Protein AF-A0A5S3YZ68-F1 (afdb_monomer_lite)

Structure (mmCIF, N/CA/C/O backbone):
data_AF-A0A5S3YZ68-F1
#
_entry.id   AF-A0A5S3YZ68-F1
#
loop_
_atom_site.group_PDB
_atom_site.id
_atom_site.type_symbol
_atom_site.label_atom_id
_atom_site.label_alt_id
_atom_site.label_comp_id
_atom_site.label_asym_id
_atom_site.label_entity_id
_atom_site.label_seq_id
_atom_site.pdbx_PDB_ins_code
_atom_site.Cartn_x
_atom_site.Cartn_y
_atom_site.Cartn_z
_atom_site.occupancy
_atom_site.B_iso_or_equiv
_atom_site.auth_seq_id
_atom_site.auth_comp_id
_atom_site.auth_asym_id
_atom_site.auth_atom_id
_atom_site.pdbx_PDB_model_num
ATOM 1 N N . THR A 1 1 ? 1.040 9.007 1.125 1.00 86.06 1 THR A N 1
ATOM 2 C CA . THR A 1 1 ? 0.098 8.865 2.263 1.00 86.06 1 THR A CA 1
ATOM 3 C C . THR A 1 1 ? -1.119 8.074 1.803 1.00 86.06 1 THR A C 1
ATOM 5 O O . THR A 1 1 ? -1.304 7.956 0.598 1.00 86.06 1 THR A O 1
ATOM 8 N N . ILE A 1 2 ? -1.919 7.509 2.720 1.00 93.12 2 ILE A N 1
ATOM 9 C CA . ILE A 1 2 ? -3.111 6.704 2.366 1.00 93.12 2 ILE A CA 1
ATOM 10 C C . ILE A 1 2 ? -4.143 7.543 1.614 1.00 93.12 2 ILE A C 1
ATOM 12 O O . ILE A 1 2 ? -4.551 7.148 0.534 1.00 93.12 2 ILE A O 1
ATOM 16 N N . GLU A 1 3 ? -4.483 8.725 2.130 1.00 95.38 3 GLU A N 1
ATOM 17 C CA . GLU A 1 3 ? -5.418 9.667 1.496 1.00 95.38 3 GLU A CA 1
ATOM 18 C C . GLU A 1 3 ? -5.086 9.908 0.016 1.00 95.38 3 GLU A C 1
ATOM 20 O O . GLU A 1 3 ? -5.903 9.632 -0.855 1.00 95.38 3 GLU A O 1
ATOM 25 N N . LYS A 1 4 ? -3.842 10.303 -0.288 1.00 95.00 4 LYS A N 1
ATOM 26 C CA . LYS A 1 4 ? -3.411 10.567 -1.670 1.00 95.00 4 LYS A CA 1
ATOM 27 C C . LYS A 1 4 ? -3.405 9.324 -2.550 1.00 95.00 4 LYS A C 1
ATOM 29 O O . LYS A 1 4 ? -3.708 9.420 -3.731 1.00 95.00 4 LYS A O 1
ATOM 34 N N . ALA A 1 5 ? -3.096 8.155 -1.993 1.00 95.00 5 ALA A N 1
ATOM 35 C CA . ALA A 1 5 ? -3.202 6.911 -2.748 1.00 95.00 5 ALA A CA 1
ATOM 36 C C . ALA A 1 5 ? -4.667 6.616 -3.124 1.00 95.00 5 ALA A C 1
ATOM 38 O O . ALA A 1 5 ? -4.937 6.212 -4.254 1.00 95.00 5 ALA A O 1
ATOM 39 N N . VAL A 1 6 ? -5.610 6.873 -2.210 1.00 96.12 6 VAL A N 1
ATOM 40 C CA . VAL A 1 6 ? -7.050 6.728 -2.471 1.00 96.12 6 VAL A CA 1
ATOM 41 C C . VAL A 1 6 ? -7.537 7.729 -3.516 1.00 96.12 6 VAL A C 1
ATOM 43 O O . VAL A 1 6 ? -8.221 7.311 -4.450 1.00 96.12 6 VAL A O 1
ATOM 46 N N . GLU A 1 7 ? -7.148 9.002 -3.420 1.00 95.38 7 GLU A N 1
ATOM 47 C CA . GLU A 1 7 ? -7.475 10.030 -4.425 1.00 95.38 7 GLU A CA 1
ATOM 48 C C . GLU A 1 7 ? -6.963 9.656 -5.829 1.00 95.38 7 GLU A C 1
ATOM 50 O O . GLU A 1 7 ? -7.633 9.916 -6.823 1.00 95.38 7 GLU A O 1
ATOM 55 N N . LEU A 1 8 ? -5.804 8.994 -5.913 1.00 94.81 8 LEU A N 1
ATOM 56 C CA . LEU A 1 8 ? -5.199 8.528 -7.168 1.00 94.81 8 LEU A CA 1
ATOM 57 C C . LEU A 1 8 ? -5.764 7.195 -7.685 1.00 94.81 8 LEU A C 1
ATOM 59 O O . LEU A 1 8 ? -5.271 6.664 -8.679 1.00 94.81 8 LEU A O 1
ATOM 63 N N . GLY A 1 9 ? -6.788 6.640 -7.035 1.00 94.38 9 GLY A N 1
ATOM 64 C CA . GLY A 1 9 ? -7.488 5.459 -7.537 1.00 94.38 9 GLY A CA 1
ATOM 65 C C . GLY A 1 9 ? -6.887 4.112 -7.129 1.00 94.38 9 GLY A C 1
ATOM 66 O O . GLY A 1 9 ? -7.237 3.105 -7.741 1.00 94.38 9 GLY A O 1
ATOM 67 N N . ILE A 1 10 ? -6.033 4.046 -6.096 1.00 95.75 10 ILE A N 1
ATOM 68 C CA . ILE A 1 10 ? -5.547 2.755 -5.575 1.00 95.75 10 ILE A CA 1
ATOM 69 C C . ILE A 1 10 ? -6.733 1.855 -5.181 1.00 95.75 10 ILE A C 1
ATOM 71 O O . ILE A 1 10 ? -7.764 2.337 -4.698 1.00 95.75 10 ILE A O 1
ATOM 75 N N . THR A 1 11 ? -6.613 0.552 -5.413 1.00 95.38 11 THR A N 1
ATOM 76 C CA . THR A 1 11 ? -7.662 -0.433 -5.104 1.00 95.38 11 THR A CA 1
ATOM 77 C C . THR A 1 11 ? -7.495 -1.010 -3.704 1.00 95.38 11 THR A C 1
ATOM 79 O O . THR A 1 11 ? -8.462 -1.121 -2.950 1.00 95.38 11 THR A O 1
ATOM 82 N N . GLU A 1 12 ? -6.255 -1.324 -3.336 1.00 95.94 12 GLU A N 1
ATOM 83 C CA . GLU A 1 12 ? -5.912 -2.019 -2.100 1.00 95.94 12 GLU A CA 1
ATOM 84 C C . GLU A 1 12 ? -4.588 -1.491 -1.539 1.00 95.94 12 GLU A C 1
ATOM 86 O O . GLU A 1 12 ? -3.664 -1.153 -2.281 1.00 95.94 12 GLU A O 1
ATOM 91 N N . ILE A 1 13 ? -4.478 -1.426 -0.212 1.00 96.94 13 IL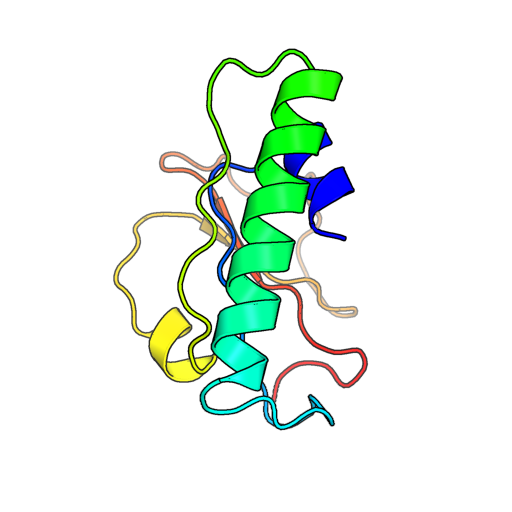E A N 1
ATOM 92 C CA . ILE A 1 13 ? -3.256 -1.037 0.495 1.00 96.94 13 ILE A CA 1
ATOM 93 C C . ILE A 1 13 ? -2.970 -2.081 1.569 1.00 96.94 13 ILE A C 1
ATOM 95 O O . ILE A 1 13 ? -3.804 -2.341 2.433 1.00 96.94 13 ILE A O 1
ATOM 99 N N . THR A 1 14 ? -1.758 -2.633 1.552 1.00 95.62 14 THR A N 1
ATOM 100 C CA . THR A 1 14 ? -1.241 -3.470 2.641 1.00 95.62 14 THR A CA 1
ATOM 101 C C . THR A 1 14 ? -0.117 -2.721 3.349 1.00 95.62 14 THR A C 1
ATOM 103 O O . THR A 1 14 ? 0.923 -2.480 2.735 1.00 95.62 14 THR A O 1
ATOM 106 N N . PRO A 1 15 ? -0.292 -2.307 4.614 1.00 93.31 15 PRO A N 1
ATOM 107 C CA . PRO A 1 15 ? 0.810 -1.788 5.413 1.00 93.31 15 PRO A CA 1
ATOM 108 C C . PRO A 1 15 ? 1.846 -2.893 5.649 1.00 93.31 15 PRO A C 1
ATOM 110 O O . PRO A 1 15 ? 1.483 -4.003 6.027 1.00 93.31 15 PRO A O 1
ATOM 113 N N . LEU A 1 16 ? 3.127 -2.593 5.439 1.00 91.31 16 LEU A N 1
ATOM 114 C CA . LEU A 1 16 ? 4.199 -3.580 5.566 1.00 91.31 16 LEU A CA 1
ATOM 115 C C . LEU A 1 16 ? 5.125 -3.251 6.729 1.00 91.31 16 LEU A C 1
ATOM 117 O O . LEU A 1 16 ? 5.612 -2.122 6.850 1.00 91.31 16 LEU A O 1
ATOM 121 N N . PHE A 1 17 ? 5.422 -4.262 7.538 1.00 88.00 17 PHE A N 1
ATOM 122 C CA . PHE A 1 17 ? 6.569 -4.231 8.430 1.00 88.00 17 PHE A CA 1
ATOM 123 C C . PHE A 1 17 ? 7.836 -4.571 7.640 1.00 88.00 17 PHE A C 1
ATOM 125 O O . PHE A 1 17 ? 7.865 -5.472 6.799 1.00 88.00 17 PHE A O 1
ATOM 132 N N . THR A 1 18 ? 8.882 -3.779 7.867 1.00 82.12 18 THR A N 1
ATOM 133 C CA . THR A 1 18 ? 10.191 -3.951 7.231 1.00 82.12 18 THR A CA 1
ATOM 134 C C . THR A 1 18 ? 11.279 -3.776 8.279 1.00 82.12 18 THR A C 1
ATOM 136 O O . THR A 1 18 ? 11.101 -3.053 9.261 1.00 82.12 18 THR A O 1
ATOM 139 N N . THR A 1 19 ? 12.438 -4.394 8.060 1.00 73.12 19 THR A N 1
ATOM 140 C CA . THR A 1 19 ? 13.588 -4.355 8.983 1.00 73.12 19 THR A CA 1
ATOM 141 C C . THR A 1 19 ? 14.081 -2.943 9.294 1.00 73.12 19 THR A C 1
ATOM 143 O O . THR A 1 19 ? 14.622 -2.711 10.372 1.00 73.12 19 THR A O 1
ATOM 146 N N . ARG A 1 20 ? 13.871 -1.985 8.381 1.00 66.00 20 ARG A N 1
ATOM 147 C CA . ARG A 1 20 ? 14.258 -0.573 8.550 1.00 66.00 20 ARG A CA 1
ATOM 148 C C . ARG A 1 20 ? 13.097 0.329 8.991 1.00 66.00 20 ARG A C 1
ATOM 150 O O . ARG A 1 20 ? 13.219 1.550 8.940 1.00 66.00 20 ARG A O 1
ATOM 157 N N . CYS A 1 21 ? 11.973 -0.240 9.432 1.00 68.44 21 CYS A N 1
ATOM 158 C CA . CYS A 1 21 ? 10.876 0.516 10.026 1.00 68.44 21 CYS A CA 1
ATOM 159 C C . CYS A 1 21 ? 11.072 0.613 11.548 1.00 68.44 21 CYS A C 1
ATOM 161 O O . CYS A 1 21 ? 10.955 -0.376 12.268 1.00 68.44 21 CYS A O 1
ATOM 163 N N . GLY A 1 22 ? 11.370 1.812 12.058 1.00 59.84 22 GLY A N 1
ATOM 164 C CA . GLY A 1 22 ? 11.665 2.034 13.483 1.00 59.84 22 GLY A CA 1
ATOM 165 C C . GLY A 1 22 ? 10.465 1.910 14.433 1.00 59.84 22 GLY A C 1
ATOM 166 O O . GLY A 1 22 ? 10.627 2.050 15.644 1.00 59.84 22 GLY A O 1
ATOM 167 N N . VAL A 1 23 ? 9.257 1.665 13.916 1.00 67.94 23 VAL A N 1
ATOM 168 C CA . VAL A 1 23 ? 8.026 1.655 14.713 1.00 67.94 23 VAL A CA 1
ATOM 169 C C . VAL A 1 23 ? 7.522 0.226 14.901 1.00 67.94 23 VAL A C 1
ATOM 171 O O . VAL A 1 23 ? 6.927 -0.363 14.003 1.00 67.94 23 VAL A O 1
ATOM 174 N N . LYS A 1 24 ? 7.684 -0.313 16.112 1.00 66.12 24 LYS A N 1
ATOM 175 C CA . LYS A 1 24 ? 7.035 -1.564 16.531 1.00 66.12 24 LYS A CA 1
ATOM 176 C C . LYS A 1 24 ? 5.622 -1.267 17.040 1.00 66.12 24 LYS A C 1
ATOM 178 O O . LYS A 1 24 ? 5.421 -1.002 18.224 1.00 66.12 24 LYS A O 1
ATOM 183 N N . LEU A 1 25 ? 4.640 -1.260 16.140 1.00 73.94 25 LEU A N 1
ATOM 184 C CA . LEU A 1 25 ? 3.220 -1.250 16.510 1.00 73.94 25 LEU A CA 1
ATOM 185 C C . LEU A 1 25 ? 2.748 -2.693 16.699 1.00 73.94 25 LEU A C 1
ATOM 187 O O . LEU A 1 25 ? 2.823 -3.485 15.769 1.00 73.94 25 LEU A O 1
ATOM 191 N N . SER A 1 26 ? 2.230 -3.030 17.879 1.00 79.06 26 SER A N 1
ATOM 192 C CA . SER A 1 26 ? 1.674 -4.357 18.162 1.00 79.06 26 SER A CA 1
ATOM 193 C C . SER A 1 26 ? 0.364 -4.270 18.949 1.00 79.06 26 SER A C 1
ATOM 195 O O . SER A 1 26 ? 0.031 -3.229 19.531 1.00 79.06 26 SER A O 1
ATOM 197 N N . GLY A 1 27 ? -0.402 -5.365 18.922 1.00 87.25 27 GLY A N 1
ATOM 198 C CA . GLY A 1 27 ? -1.640 -5.529 19.686 1.00 87.25 27 GLY A CA 1
ATOM 199 C C . GLY A 1 27 ? -2.662 -4.415 19.441 1.00 87.25 27 GLY A C 1
ATOM 200 O O . GLY A 1 27 ? -2.936 -4.024 18.306 1.00 87.25 27 GLY A O 1
ATOM 201 N N . GLU A 1 28 ? -3.213 -3.870 20.525 1.00 90.19 28 GLU A N 1
ATOM 202 C CA . GLU A 1 28 ? -4.279 -2.861 20.485 1.00 90.19 28 GLU A CA 1
ATOM 203 C C . GLU A 1 28 ? -3.873 -1.576 19.740 1.00 90.19 28 GLU A C 1
ATOM 205 O O . GLU A 1 28 ? -4.688 -0.969 19.042 1.00 90.19 28 GLU A O 1
ATOM 210 N N . ARG A 1 29 ? -2.599 -1.166 19.834 1.00 88.50 29 ARG A N 1
ATOM 211 C CA . ARG A 1 29 ? -2.100 0.028 19.130 1.00 88.50 29 ARG A CA 1
ATOM 212 C C . ARG A 1 29 ? -2.126 -0.163 17.619 1.00 88.50 29 ARG A C 1
ATOM 214 O O . ARG A 1 29 ? -2.514 0.758 16.902 1.00 88.50 29 ARG A O 1
ATOM 221 N N . LEU A 1 30 ? -1.746 -1.351 17.147 1.00 89.94 30 LEU A N 1
ATOM 222 C CA . LEU A 1 30 ? -1.807 -1.695 15.729 1.00 89.94 30 LEU A CA 1
ATOM 223 C C . LEU A 1 30 ? -3.256 -1.722 15.240 1.00 89.94 30 LEU A C 1
ATOM 225 O O . LEU A 1 30 ? -3.559 -1.137 14.205 1.00 89.94 30 LEU A O 1
ATOM 229 N N . HIS A 1 31 ? -4.157 -2.317 16.025 1.00 90.69 31 HIS A N 1
ATOM 230 C CA . HIS A 1 31 ? -5.578 -2.372 15.693 1.00 90.69 31 HIS A CA 1
ATOM 231 C C . HIS A 1 31 ? -6.206 -0.973 15.587 1.00 90.69 31 HIS A C 1
ATOM 233 O O . HIS A 1 31 ? -6.840 -0.653 14.583 1.00 90.69 31 HIS A O 1
ATOM 239 N N . LYS A 1 32 ? -5.957 -0.088 16.564 1.00 93.50 32 LYS A N 1
ATOM 240 C CA . LYS A 1 32 ? -6.413 1.315 16.510 1.00 93.50 32 LYS A CA 1
ATOM 241 C C . LYS A 1 32 ? -5.856 2.053 15.294 1.00 93.50 32 LYS A C 1
ATOM 243 O O . LYS A 1 32 ? -6.568 2.842 14.674 1.00 93.50 32 LYS A O 1
ATOM 248 N N . LYS A 1 33 ? -4.594 1.797 14.935 1.00 93.06 33 LYS A N 1
ATOM 249 C CA . LYS A 1 33 ? -3.968 2.419 13.766 1.00 93.06 33 LYS A CA 1
ATOM 250 C C . LYS A 1 33 ? -4.579 1.923 12.457 1.00 93.06 33 LYS A C 1
ATOM 252 O O . LYS A 1 33 ? -4.875 2.740 11.590 1.00 93.06 33 LYS A O 1
ATOM 257 N N . HIS A 1 34 ? -4.832 0.621 12.350 1.00 93.62 34 HIS A N 1
ATOM 258 C CA . HIS A 1 34 ? -5.521 0.016 11.211 1.00 93.62 34 HIS A CA 1
ATOM 259 C C . HIS A 1 34 ? -6.929 0.597 11.026 1.00 93.62 34 HIS A C 1
ATOM 261 O O . HIS A 1 34 ? -7.253 1.076 9.941 1.00 93.62 34 HIS A O 1
ATOM 267 N N . GLN A 1 35 ? -7.712 0.711 12.102 1.00 94.94 35 GLN A N 1
ATOM 268 C CA . GLN A 1 35 ? -9.018 1.379 12.058 1.00 94.94 35 GLN A CA 1
ATOM 269 C C . GLN A 1 35 ? -8.914 2.850 11.625 1.00 94.94 35 GLN A C 1
ATOM 271 O O . GLN A 1 35 ? -9.741 3.331 10.851 1.00 94.94 35 GLN A O 1
ATOM 276 N N . GLN A 1 36 ? -7.902 3.581 12.107 1.00 95.81 36 GLN A N 1
ATOM 277 C CA . GLN A 1 36 ? -7.663 4.965 11.693 1.00 95.81 36 GLN A CA 1
ATOM 278 C C . GLN A 1 36 ? -7.379 5.055 10.186 1.00 95.81 36 GLN A C 1
ATOM 280 O O . GLN A 1 36 ? -7.912 5.936 9.516 1.00 95.81 36 GLN A O 1
ATOM 285 N N . TRP A 1 37 ? -6.570 4.146 9.643 1.00 96.25 37 TRP A N 1
ATOM 286 C CA . TRP A 1 37 ? -6.283 4.080 8.211 1.00 96.25 37 TRP A CA 1
ATOM 287 C C . TRP A 1 37 ? -7.521 3.774 7.375 1.00 96.25 37 TRP A C 1
ATOM 289 O O . TRP A 1 37 ? -7.734 4.437 6.363 1.00 96.25 37 TRP A O 1
ATOM 299 N N . GLN A 1 38 ? 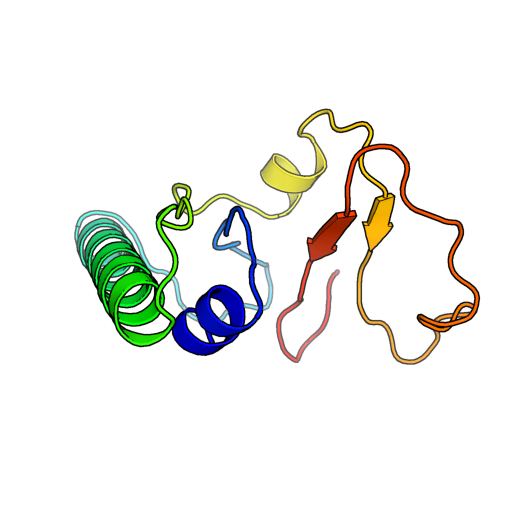-8.370 2.852 7.831 1.00 95.56 38 GLN A N 1
ATOM 300 C CA . GLN A 1 38 ? -9.639 2.569 7.163 1.00 95.56 38 GLN A CA 1
ATOM 301 C C . GLN A 1 38 ? -10.548 3.807 7.138 1.00 95.56 38 GLN A C 1
ATOM 303 O O . GLN A 1 38 ? -11.128 4.118 6.102 1.00 95.56 38 GLN A O 1
ATOM 308 N N . LYS A 1 39 ? -10.628 4.565 8.242 1.00 96.56 39 LYS A N 1
ATOM 309 C CA . LYS A 1 39 ? -11.392 5.826 8.288 1.00 96.56 39 LYS A CA 1
ATOM 310 C C . LYS A 1 39 ? -10.860 6.865 7.301 1.00 96.56 39 LYS A C 1
ATOM 312 O O . LYS A 1 39 ? -11.653 7.509 6.625 1.00 96.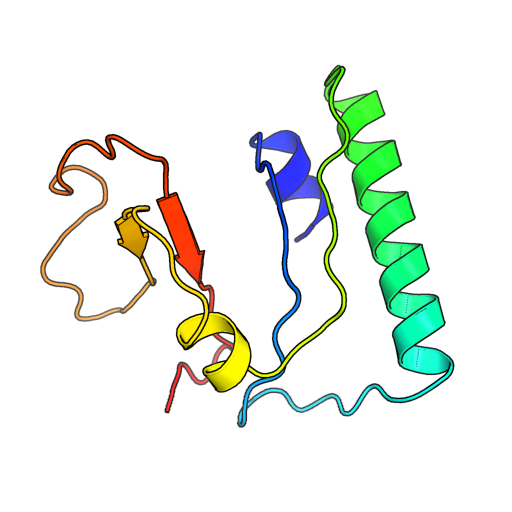56 39 LYS A O 1
ATOM 317 N N . ILE A 1 40 ? -9.536 7.001 7.190 1.00 96.81 40 ILE A N 1
ATOM 318 C CA . ILE A 1 40 ? -8.904 7.894 6.205 1.00 96.81 40 ILE A CA 1
ATOM 319 C C . ILE A 1 40 ? -9.264 7.456 4.780 1.00 96.81 40 ILE A C 1
ATOM 321 O O . ILE A 1 40 ? -9.589 8.300 3.954 1.00 96.81 40 ILE A O 1
ATOM 325 N N . ALA A 1 41 ? -9.237 6.151 4.494 1.00 96.62 41 ALA A N 1
ATOM 326 C CA . ALA A 1 41 ? -9.575 5.632 3.173 1.00 96.62 41 ALA A CA 1
ATOM 327 C C . ALA A 1 41 ? -11.042 5.882 2.790 1.00 96.62 41 ALA A C 1
ATOM 329 O O . ALA A 1 41 ? -11.313 6.231 1.645 1.00 96.62 41 ALA A O 1
ATOM 330 N N . ILE A 1 42 ? -11.971 5.749 3.742 1.00 95.81 42 ILE A N 1
ATOM 331 C CA . ILE A 1 42 ? -13.395 6.056 3.537 1.00 95.81 42 ILE A CA 1
ATOM 332 C C . ILE A 1 42 ? -13.578 7.547 3.236 1.00 95.81 42 ILE A C 1
ATOM 334 O O . ILE A 1 42 ? -14.118 7.888 2.189 1.00 95.81 42 ILE A O 1
ATOM 338 N N . ALA A 1 43 ? -13.055 8.425 4.096 1.00 96.56 43 ALA A N 1
ATOM 339 C CA . ALA A 1 43 ? -13.191 9.871 3.923 1.00 96.56 43 ALA A CA 1
ATOM 340 C C . ALA A 1 43 ? -12.571 10.361 2.602 1.00 96.56 43 ALA A C 1
ATOM 342 O O . ALA A 1 43 ? -13.153 11.186 1.901 1.00 96.56 43 ALA A O 1
ATOM 343 N N . ALA A 1 44 ? -11.407 9.819 2.228 1.00 96.62 44 ALA A N 1
ATOM 344 C CA . ALA A 1 44 ? -10.764 10.148 0.962 1.00 96.62 44 ALA A CA 1
ATOM 345 C C . ALA A 1 44 ? -11.584 9.656 -0.240 1.00 96.62 44 ALA A C 1
ATOM 347 O O . ALA A 1 44 ? -11.698 10.382 -1.224 1.00 96.62 44 ALA A O 1
ATOM 348 N N . ALA A 1 45 ? -12.180 8.459 -0.173 1.00 95.50 45 ALA A N 1
ATOM 349 C CA . ALA A 1 45 ? -13.049 7.944 -1.232 1.00 95.50 45 ALA A CA 1
ATOM 350 C C . ALA A 1 45 ? -14.301 8.821 -1.414 1.00 95.50 45 ALA A C 1
ATOM 352 O O . ALA A 1 45 ? -14.625 9.179 -2.544 1.00 95.50 45 ALA A O 1
ATOM 353 N N . GLU A 1 46 ? -14.942 9.235 -0.316 1.00 94.56 46 GLU A N 1
ATOM 354 C CA . GLU A 1 46 ? -16.085 10.161 -0.332 1.00 94.56 46 GLU A CA 1
ATOM 355 C C . GLU A 1 46 ? -15.713 11.506 -0.970 1.00 94.56 46 GLU A C 1
ATOM 357 O O . GLU A 1 46 ? -16.384 11.971 -1.890 1.00 94.56 46 GLU A O 1
ATOM 362 N N . GLN A 1 47 ? -14.602 12.108 -0.537 1.00 95.19 47 GLN A N 1
ATOM 363 C CA . GLN A 1 47 ? -14.153 13.412 -1.028 1.00 95.19 47 GLN A CA 1
ATOM 364 C C . GLN A 1 47 ? -13.708 13.381 -2.500 1.00 95.19 47 GLN A C 1
ATOM 366 O O . GLN A 1 47 ? -13.844 14.379 -3.206 1.00 95.19 47 GLN A O 1
ATOM 371 N N . SER A 1 48 ? -13.201 12.241 -2.976 1.00 94.62 48 SER A N 1
ATOM 372 C CA . SER A 1 48 ? -12.816 12.042 -4.380 1.00 94.62 48 SER A CA 1
ATOM 373 C C . SER A 1 48 ? -13.957 11.525 -5.268 1.00 94.62 48 SER A C 1
ATOM 375 O O . SER A 1 48 ? -13.744 11.292 -6.456 1.00 94.62 48 SER A O 1
ATOM 377 N N . GLY A 1 49 ? -15.172 11.363 -4.726 1.00 93.31 49 GLY A N 1
ATOM 378 C CA . GLY A 1 49 ? -16.341 10.891 -5.476 1.00 93.31 49 GLY A CA 1
ATOM 379 C C . GLY A 1 49 ? -16.245 9.428 -5.922 1.00 93.31 49 GLY A C 1
ATOM 380 O O . GLY A 1 49 ? -16.883 9.030 -6.897 1.00 93.31 49 GLY A O 1
ATOM 381 N N . ARG A 1 50 ? -15.425 8.614 -5.248 1.00 93.31 50 ARG A N 1
ATOM 382 C CA . ARG A 1 50 ? -15.267 7.189 -5.553 1.00 93.31 50 ARG A CA 1
ATOM 383 C C . ARG A 1 50 ? -16.405 6.385 -4.927 1.00 93.31 50 ARG A C 1
ATOM 385 O O . ARG A 1 50 ? -16.599 6.403 -3.719 1.00 93.31 50 ARG A O 1
ATOM 392 N N . ASN A 1 51 ? -17.061 5.560 -5.740 1.00 91.75 51 ASN A N 1
ATOM 393 C CA . ASN A 1 51 ? -18.107 4.632 -5.280 1.00 91.75 51 ASN A CA 1
ATOM 394 C C . ASN A 1 51 ? -17.558 3.303 -4.726 1.00 91.75 51 ASN A C 1
ATOM 396 O O . ASN A 1 51 ? -18.325 2.408 -4.381 1.00 91.75 51 ASN A O 1
ATOM 400 N N . ILE A 1 52 ? -16.233 3.144 -4.684 1.00 91.25 52 ILE A N 1
ATOM 401 C CA . ILE A 1 52 ? -15.556 1.939 -4.199 1.00 91.25 52 ILE A CA 1
ATOM 402 C C . ILE A 1 52 ? -14.544 2.370 -3.143 1.00 91.25 52 ILE A C 1
ATOM 404 O O . ILE A 1 52 ? -13.631 3.150 -3.428 1.00 91.25 52 ILE A O 1
ATOM 408 N N . ILE A 1 53 ? -14.703 1.840 -1.932 1.00 92.06 53 ILE A N 1
ATOM 409 C CA . ILE A 1 53 ? -13.787 2.086 -0.819 1.00 92.06 53 ILE A CA 1
ATOM 410 C C . ILE A 1 53 ? -12.533 1.232 -1.022 1.00 92.06 53 ILE A C 1
ATOM 412 O O . ILE A 1 53 ? -12.618 0.035 -1.285 1.00 92.06 53 ILE A O 1
ATOM 416 N N . THR A 1 54 ? -11.362 1.854 -0.877 1.00 94.69 54 THR A N 1
ATOM 417 C CA . THR A 1 54 ? -10.072 1.150 -0.917 1.00 94.69 54 THR A CA 1
ATOM 418 C C . THR A 1 54 ? -9.962 0.181 0.260 1.00 94.69 54 THR A C 1
ATOM 420 O O . THR A 1 54 ? -10.224 0.559 1.405 1.00 94.69 54 THR A O 1
ATOM 423 N N . ILE A 1 55 ? -9.535 -1.053 -0.003 1.00 95.88 55 ILE A N 1
ATOM 424 C CA . ILE A 1 55 ? -9.347 -2.067 1.041 1.00 95.88 55 ILE A CA 1
ATOM 425 C C . ILE A 1 55 ? -8.021 -1.805 1.761 1.00 95.88 55 ILE A C 1
ATOM 427 O O . ILE A 1 55 ? -6.967 -1.773 1.124 1.00 95.88 55 ILE A O 1
ATOM 431 N N . ILE A 1 56 ? -8.057 -1.635 3.087 1.00 96.94 56 ILE A N 1
ATOM 432 C CA . ILE A 1 56 ? -6.850 -1.592 3.922 1.00 96.94 56 ILE A CA 1
ATOM 433 C C . ILE A 1 56 ? -6.665 -2.954 4.593 1.00 96.94 56 ILE A C 1
ATOM 435 O O . ILE A 1 56 ? -7.372 -3.299 5.543 1.00 96.94 56 ILE A O 1
ATOM 439 N N . HIS A 1 57 ? -5.692 -3.726 4.120 1.00 96.56 57 HIS A N 1
ATOM 440 C CA . HIS A 1 57 ? -5.378 -5.043 4.673 1.00 96.56 57 HIS A CA 1
ATOM 441 C C . HIS A 1 57 ? -4.741 -4.951 6.065 1.00 96.56 57 HIS A C 1
ATOM 443 O O . HIS A 1 57 ? -4.161 -3.915 6.421 1.00 96.56 57 HIS A O 1
ATOM 449 N N . PRO A 1 58 ? -4.820 -6.028 6.868 1.00 93.12 58 PRO A N 1
ATOM 450 C CA . PRO A 1 58 ? -4.022 -6.151 8.076 1.00 93.12 58 PRO A CA 1
ATOM 451 C C . PRO A 1 58 ? -2.526 -5.966 7.772 1.00 93.12 58 PRO A C 1
ATOM 453 O O . PRO A 1 58 ? -2.055 -6.428 6.731 1.00 93.12 58 PRO A O 1
ATOM 456 N N . PRO A 1 59 ? -1.769 -5.309 8.663 1.00 92.19 59 PRO A N 1
ATOM 457 C CA . PRO A 1 59 ? -0.328 -5.176 8.498 1.00 92.19 59 PRO A CA 1
ATOM 458 C C . PRO A 1 59 ? 0.366 -6.538 8.578 1.00 92.19 59 PRO A C 1
ATOM 460 O O . PRO A 1 59 ? 0.104 -7.291 9.515 1.00 92.19 59 PRO A O 1
ATOM 463 N N . ILE A 1 60 ? 1.252 -6.824 7.624 1.00 93.06 60 ILE A N 1
ATOM 464 C CA . ILE A 1 60 ? 2.018 -8.080 7.544 1.00 93.06 60 ILE A CA 1
ATOM 465 C C . ILE A 1 60 ? 3.497 -7.800 7.275 1.00 93.06 60 ILE A C 1
ATOM 467 O O . ILE A 1 60 ? 3.880 -6.677 6.930 1.00 93.06 60 ILE A O 1
ATOM 471 N N . GLU A 1 61 ? 4.344 -8.811 7.436 1.00 91.31 61 GLU A N 1
ATOM 472 C CA . GLU A 1 61 ? 5.762 -8.690 7.112 1.00 91.31 61 GLU A CA 1
ATOM 473 C C . GLU A 1 61 ? 5.982 -8.668 5.591 1.00 91.31 61 GLU A C 1
ATOM 475 O O . GLU A 1 61 ? 5.262 -9.308 4.819 1.00 91.31 61 GLU A O 1
ATOM 480 N N . LEU A 1 62 ? 7.021 -7.961 5.133 1.00 91.12 62 LEU A N 1
ATOM 481 C CA . LEU A 1 62 ? 7.340 -7.875 3.702 1.00 91.12 62 LEU A CA 1
ATOM 482 C C . LEU A 1 62 ? 7.498 -9.255 3.044 1.00 91.12 62 LEU A C 1
ATOM 484 O O . LEU A 1 62 ? 7.024 -9.458 1.929 1.00 91.12 62 LEU A O 1
ATOM 488 N N . HIS A 1 63 ? 8.161 -10.197 3.716 1.00 91.31 63 HIS A N 1
ATOM 489 C CA . HIS A 1 63 ? 8.393 -11.532 3.164 1.00 91.31 63 HIS A CA 1
ATOM 490 C C . HIS A 1 63 ? 7.085 -12.323 2.999 1.00 91.31 63 HIS A C 1
ATOM 492 O O . HIS A 1 63 ? 6.918 -13.011 1.994 1.00 91.31 63 HIS A O 1
ATOM 498 N N . GLU A 1 64 ? 6.137 -12.168 3.927 1.00 94.31 64 GLU A N 1
ATOM 499 C CA . GLU A 1 64 ? 4.801 -12.767 3.833 1.00 94.31 64 GLU A CA 1
ATOM 500 C C . GLU A 1 64 ? 4.031 -12.177 2.651 1.00 94.31 64 GLU A C 1
ATOM 502 O O . GLU A 1 64 ? 3.429 -12.909 1.868 1.00 94.31 64 GLU A O 1
ATOM 507 N N . TRP A 1 65 ? 4.100 -10.855 2.466 1.00 95.00 65 TRP A N 1
ATOM 508 C CA . TRP A 1 65 ? 3.458 -10.181 1.338 1.00 95.00 65 TRP A CA 1
ATOM 509 C C . TRP A 1 65 ? 4.061 -10.580 -0.017 1.00 95.00 65 TRP A C 1
ATOM 511 O O . TRP A 1 65 ? 3.329 -10.783 -0.987 1.00 95.00 65 TRP A O 1
ATOM 521 N N . LEU A 1 66 ? 5.389 -10.726 -0.092 1.00 92.88 66 LEU A N 1
ATOM 522 C CA . LEU A 1 66 ? 6.093 -11.170 -1.301 1.00 92.88 66 LEU A CA 1
ATOM 523 C C . LEU A 1 66 ? 5.773 -12.625 -1.669 1.00 92.88 66 LEU A C 1
ATOM 525 O O . LEU A 1 66 ? 5.764 -12.955 -2.858 1.00 92.88 66 LEU A O 1
ATOM 529 N N . ALA A 1 67 ? 5.502 -13.470 -0.670 1.00 95.00 67 ALA A N 1
ATOM 530 C CA . ALA A 1 67 ? 5.143 -14.874 -0.851 1.00 95.00 67 ALA A CA 1
ATOM 531 C C . ALA A 1 67 ? 3.713 -15.078 -1.382 1.00 95.00 67 ALA A C 1
ATOM 533 O O . ALA A 1 67 ? 3.383 -16.174 -1.837 1.00 95.00 67 ALA A O 1
ATOM 534 N N . GLN A 1 68 ? 2.862 -14.047 -1.357 1.00 95.62 68 GLN A N 1
ATOM 535 C CA . GLN A 1 68 ? 1.509 -14.146 -1.896 1.00 95.62 68 GLN A CA 1
ATOM 536 C C . GLN A 1 68 ? 1.536 -14.360 -3.422 1.00 95.62 68 GLN A C 1
ATOM 538 O O . GLN A 1 68 ? 2.220 -13.617 -4.145 1.00 95.62 68 GLN A O 1
ATOM 543 N N . PRO A 1 69 ? 0.772 -15.336 -3.944 1.00 94.19 69 PRO A N 1
ATOM 544 C CA . PRO A 1 69 ? 0.643 -15.531 -5.380 1.00 94.19 69 PRO A CA 1
ATOM 545 C C . PRO A 1 69 ? -0.053 -14.319 -6.009 1.00 94.19 69 PRO A C 1
ATOM 547 O O . PRO A 1 69 ? -1.029 -13.796 -5.475 1.00 94.19 69 PRO A O 1
ATOM 550 N N . SER A 1 70 ? 0.471 -13.856 -7.140 1.00 94.25 70 SER A N 1
ATOM 551 C CA . SER A 1 70 ? -0.125 -12.776 -7.925 1.00 94.25 70 SER A CA 1
ATOM 552 C C . SER A 1 70 ? 0.408 -12.823 -9.354 1.00 94.25 70 SER A C 1
ATOM 554 O O . SER A 1 70 ? 1.614 -12.987 -9.555 1.00 94.25 70 SER A O 1
ATOM 556 N N . ASP A 1 71 ? -0.501 -12.640 -10.313 1.00 94.56 71 ASP A N 1
ATOM 557 C CA . ASP A 1 71 ? -0.213 -12.497 -11.746 1.00 94.56 71 ASP A CA 1
ATOM 558 C C . ASP A 1 71 ? -0.018 -11.022 -12.161 1.00 94.56 71 ASP A C 1
ATOM 560 O O . ASP A 1 71 ? 0.103 -10.702 -13.345 1.00 94.56 71 ASP A O 1
ATOM 564 N N . GLU A 1 72 ? -0.039 -10.099 -11.197 1.00 95.88 72 GLU A N 1
ATOM 565 C CA . GLU A 1 72 ? 0.141 -8.664 -11.415 1.00 95.88 72 GLU A CA 1
ATOM 566 C C . GLU A 1 72 ? 1.605 -8.326 -11.712 1.00 95.88 72 GLU A C 1
ATOM 568 O O . GLU A 1 72 ? 2.542 -8.995 -11.262 1.00 95.88 72 GLU A O 1
ATOM 573 N N . LEU A 1 73 ? 1.823 -7.210 -12.408 1.00 94.69 73 LEU A N 1
ATOM 574 C CA . LEU A 1 73 ? 3.165 -6.674 -12.591 1.00 94.69 73 LEU A CA 1
ATOM 575 C C . LEU A 1 73 ? 3.701 -6.155 -11.248 1.00 94.69 73 LEU A C 1
ATOM 577 O O . LEU A 1 73 ? 3.198 -5.167 -10.711 1.00 94.69 73 LEU A O 1
ATOM 581 N N . LYS A 1 74 ? 4.729 -6.814 -10.708 1.00 94.00 74 LYS A N 1
ATOM 582 C CA . LYS A 1 74 ? 5.365 -6.446 -9.434 1.00 94.00 74 LYS A CA 1
ATOM 583 C C . LYS A 1 74 ? 6.391 -5.3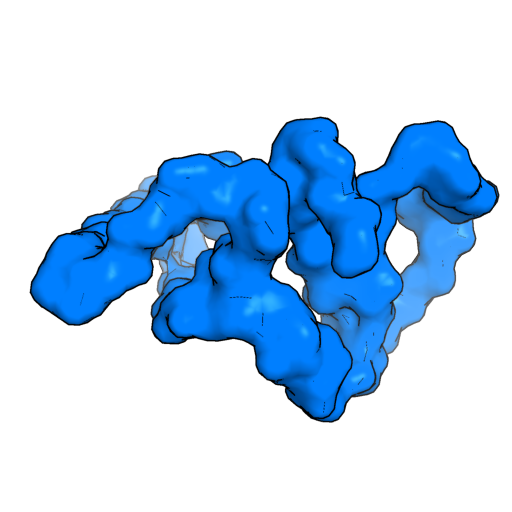34 -9.652 1.00 94.00 74 LYS A C 1
ATOM 585 O O . LYS A 1 74 ? 7.338 -5.511 -10.414 1.00 94.00 74 LYS A O 1
ATOM 590 N N . LEU A 1 75 ? 6.217 -4.202 -8.974 1.00 93.38 75 LEU A N 1
ATOM 591 C CA . LEU A 1 75 ? 7.044 -3.004 -9.136 1.00 93.38 75 LEU A CA 1
ATOM 592 C C . LEU A 1 75 ? 7.561 -2.479 -7.796 1.00 93.38 75 LEU A C 1
ATOM 594 O O . LEU A 1 75 ? 6.886 -2.559 -6.771 1.00 93.38 75 LEU A O 1
ATOM 598 N N . THR A 1 76 ? 8.740 -1.865 -7.840 1.00 92.19 76 THR A N 1
ATOM 599 C CA . THR A 1 76 ? 9.342 -1.110 -6.737 1.00 92.19 76 THR A CA 1
ATOM 600 C C . THR A 1 76 ? 10.090 0.103 -7.290 1.00 92.19 76 THR A C 1
ATOM 602 O O . THR A 1 76 ? 10.464 0.118 -8.465 1.00 92.19 76 THR A O 1
ATOM 605 N N . LEU A 1 77 ? 10.318 1.122 -6.461 1.00 88.88 77 LEU A N 1
ATOM 606 C CA . LEU A 1 77 ? 11.154 2.267 -6.826 1.00 88.88 77 LEU A CA 1
ATOM 607 C C . LEU A 1 77 ? 12.587 2.032 -6.364 1.00 88.88 77 LEU A C 1
ATOM 609 O O . LEU A 1 77 ? 12.843 1.829 -5.179 1.00 88.88 77 LEU A O 1
ATOM 613 N N . HIS A 1 78 ? 13.529 2.105 -7.301 1.00 87.44 78 HIS A N 1
ATOM 614 C CA . HIS A 1 78 ? 14.947 1.966 -7.005 1.00 87.44 78 HIS A CA 1
ATOM 615 C C . HIS A 1 78 ? 15.768 2.993 -7.802 1.00 87.44 78 HIS A C 1
ATOM 617 O O . HIS A 1 78 ? 15.575 3.095 -9.014 1.00 87.44 78 HIS A O 1
ATOM 623 N N . PRO A 1 79 ? 16.726 3.715 -7.184 1.00 85.94 79 PRO A N 1
ATOM 624 C CA . PRO A 1 79 ? 17.533 4.725 -7.881 1.00 85.94 79 PRO A CA 1
ATOM 625 C C . PRO A 1 79 ? 18.345 4.185 -9.065 1.00 85.94 79 PRO A C 1
ATOM 627 O O . PRO A 1 79 ? 18.694 4.932 -9.970 1.00 85.94 79 PRO A O 1
ATOM 630 N N . ARG A 1 80 ? 18.656 2.883 -9.058 1.00 86.94 80 ARG A N 1
ATOM 631 C CA . ARG A 1 80 ? 19.383 2.189 -10.137 1.00 86.94 80 ARG A CA 1
ATOM 632 C C . ARG A 1 80 ? 18.469 1.351 -11.040 1.00 86.94 80 ARG A C 1
ATOM 634 O O . ARG A 1 80 ? 18.928 0.370 -11.615 1.00 86.94 80 ARG A O 1
ATOM 641 N N . ALA A 1 81 ? 17.170 1.648 -11.081 1.00 88.31 81 ALA A N 1
ATOM 642 C CA . ALA A 1 81 ? 16.241 0.925 -11.944 1.00 88.31 81 ALA A CA 1
ATOM 643 C C . ALA A 1 81 ? 16.631 1.095 -13.422 1.00 88.31 81 ALA A C 1
ATOM 645 O O . ALA A 1 81 ? 16.925 2.198 -13.873 1.00 88.31 81 ALA A O 1
ATOM 646 N N . GLN A 1 82 ? 16.620 -0.006 -14.174 1.00 89.19 82 GLN A N 1
ATOM 647 C CA . GLN A 1 82 ? 16.898 0.005 -15.616 1.00 89.19 82 GLN A CA 1
ATOM 648 C C . GLN A 1 82 ? 15.678 0.432 -16.446 1.00 89.19 82 GLN A C 1
ATOM 650 O O . GLN A 1 82 ? 15.820 0.878 -17.582 1.00 89.19 82 GLN A O 1
ATOM 655 N N . HIS A 1 83 ? 14.478 0.308 -15.874 1.00 89.88 83 HIS A N 1
ATOM 656 C CA . HIS A 1 83 ? 13.219 0.667 -16.514 1.00 89.88 83 HIS A CA 1
ATOM 657 C C . HIS A 1 83 ? 12.644 1.945 -15.900 1.00 89.88 83 HIS A C 1
ATOM 659 O O . HIS A 1 83 ? 12.743 2.177 -14.696 1.00 89.88 83 HIS A O 1
ATOM 665 N N . SER A 1 84 ? 12.000 2.752 -16.740 1.00 92.00 84 SER A N 1
ATOM 666 C CA . SER A 1 84 ? 11.172 3.885 -16.328 1.00 92.00 84 SER A CA 1
ATOM 667 C C . SER A 1 84 ? 9.700 3.496 -16.438 1.00 92.00 84 SER A C 1
ATOM 669 O O . SER A 1 84 ? 9.372 2.566 -17.169 1.00 92.00 84 SER A O 1
ATOM 671 N N . ILE A 1 85 ? 8.795 4.250 -15.809 1.00 89.56 85 ILE A N 1
ATOM 672 C CA . ILE A 1 85 ? 7.343 4.012 -15.937 1.00 89.56 85 ILE A CA 1
ATOM 673 C C . ILE A 1 85 ? 6.905 3.971 -17.413 1.00 89.56 85 ILE A C 1
ATOM 675 O O . ILE A 1 85 ? 6.052 3.172 -17.778 1.00 89.56 85 ILE A O 1
ATOM 679 N N . LYS A 1 86 ? 7.535 4.776 -18.281 1.00 90.62 86 LYS A N 1
ATOM 680 C CA . LYS A 1 86 ? 7.227 4.837 -19.721 1.00 90.62 86 LYS A CA 1
ATOM 681 C C . LYS A 1 86 ? 7.701 3.617 -20.515 1.00 90.62 86 LYS A C 1
ATOM 683 O O . LYS A 1 86 ? 7.284 3.452 -21.653 1.00 90.62 86 LYS A O 1
ATOM 688 N N . THR A 1 87 ? 8.603 2.811 -19.957 1.00 92.56 87 THR A N 1
ATOM 689 C CA . THR A 1 87 ? 9.203 1.651 -20.634 1.00 92.56 87 THR A CA 1
ATOM 690 C C . THR A 1 87 ? 8.773 0.320 -20.023 1.00 92.56 87 THR A C 1
ATOM 692 O O . THR A 1 87 ? 9.289 -0.725 -20.416 1.00 92.56 87 THR A O 1
ATOM 695 N N . LEU A 1 88 ? 7.846 0.344 -19.061 1.00 91.00 88 LEU A N 1
ATOM 696 C CA . LEU A 1 88 ? 7.271 -0.867 -18.491 1.00 91.00 88 LEU A CA 1
ATOM 697 C C . LEU A 1 88 ? 6.324 -1.544 -19.494 1.00 91.00 88 LEU A C 1
ATOM 699 O O . LEU A 1 88 ? 5.651 -0.851 -20.260 1.00 91.00 88 LEU A O 1
ATOM 703 N N . PRO A 1 89 ? 6.242 -2.886 -19.483 1.00 90.69 89 PRO A N 1
ATOM 704 C CA . PRO A 1 89 ? 5.232 -3.594 -20.256 1.00 90.69 89 PRO A CA 1
ATOM 705 C C . PRO A 1 89 ? 3.831 -3.233 -19.755 1.00 90.69 89 PRO A C 1
ATOM 707 O O . PRO A 1 89 ? 3.631 -2.962 -18.569 1.00 90.69 89 PRO A O 1
ATOM 710 N N . GLU A 1 90 ? 2.850 -3.275 -20.653 1.00 91.56 90 GLU A N 1
ATOM 711 C CA . GLU A 1 90 ? 1.458 -3.032 -20.289 1.00 91.56 90 GLU A CA 1
ATOM 712 C C . GLU A 1 90 ? 0.960 -4.109 -19.300 1.00 91.56 90 GLU A C 1
ATOM 714 O O . GLU A 1 90 ? 1.022 -5.311 -19.600 1.00 91.56 90 GLU A O 1
ATOM 719 N N . PRO A 1 91 ? 0.478 -3.720 -18.106 1.00 92.62 91 PRO A N 1
ATOM 720 C CA . PRO A 1 91 ? 0.046 -4.669 -17.090 1.00 92.62 91 PRO A CA 1
ATOM 721 C C . PRO A 1 91 ? -1.305 -5.294 -17.464 1.00 92.62 91 PRO A C 1
ATOM 723 O O . PRO A 1 91 ? -2.342 -4.643 -17.413 1.00 92.62 91 PRO A O 1
ATOM 726 N N . LYS A 1 92 ? -1.320 -6.597 -17.771 1.00 94.19 92 LYS A N 1
ATOM 727 C CA . LYS A 1 92 ? -2.553 -7.317 -18.163 1.00 94.19 92 LYS A CA 1
ATOM 728 C C . LYS A 1 92 ? -3.501 -7.645 -17.006 1.00 94.19 92 LYS A C 1
ATOM 730 O O . LYS A 1 92 ? -4.681 -7.895 -17.234 1.00 94.19 92 LYS A O 1
ATOM 735 N N . LYS A 1 93 ? -2.971 -7.735 -15.785 1.00 94.62 93 LYS A N 1
ATOM 736 C CA . LYS A 1 93 ? -3.697 -8.188 -14.584 1.00 94.62 93 LYS A CA 1
ATOM 737 C C . LYS A 1 93 ? -3.690 -7.164 -13.450 1.00 94.62 93 LYS A C 1
ATOM 739 O O . LYS A 1 93 ? -4.207 -7.455 -12.384 1.00 94.62 93 LYS A O 1
ATOM 744 N N . GLY A 1 94 ? -3.133 -5.978 -13.691 1.00 94.75 94 GLY A N 1
ATOM 745 C CA . GLY A 1 94 ? -2.908 -4.959 -12.670 1.00 94.75 94 GLY A CA 1
ATOM 746 C C . GLY A 1 94 ? -1.444 -4.852 -12.254 1.00 94.75 94 GLY A C 1
ATOM 747 O O . GLY A 1 94 ? -0.555 -5.491 -12.829 1.00 94.75 94 GLY A O 1
ATOM 748 N N . ILE A 1 95 ? -1.201 -3.991 -11.270 1.00 95.50 95 ILE A N 1
ATOM 749 C CA . ILE A 1 95 ? 0.127 -3.673 -10.752 1.00 95.50 95 ILE A CA 1
ATOM 750 C C . ILE A 1 95 ? 0.132 -3.912 -9.251 1.00 95.50 95 ILE A C 1
ATOM 752 O O . ILE A 1 95 ? -0.703 -3.379 -8.524 1.00 95.50 95 ILE A O 1
ATOM 756 N N . ARG A 1 96 ? 1.163 -4.612 -8.790 1.00 95.44 96 ARG A N 1
ATOM 757 C CA . ARG A 1 96 ? 1.485 -4.757 -7.379 1.00 95.44 96 ARG A CA 1
ATOM 758 C C . ARG A 1 96 ? 2.709 -3.909 -7.065 1.00 95.44 96 ARG A C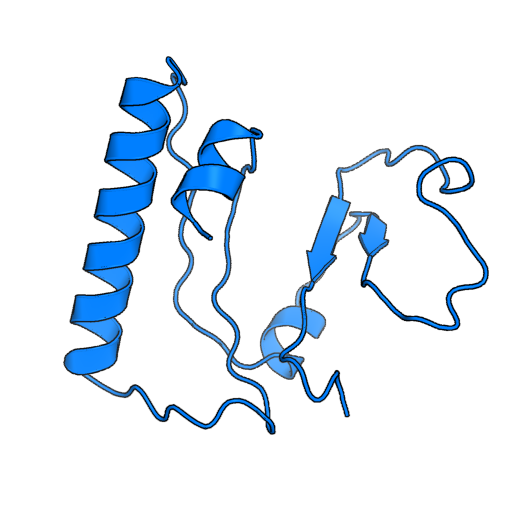 1
ATOM 760 O O . ARG A 1 96 ? 3.831 -4.260 -7.421 1.00 95.44 96 ARG A O 1
ATOM 767 N N . PHE A 1 97 ? 2.488 -2.771 -6.420 1.00 94.25 97 PHE A N 1
ATOM 768 C CA . PHE A 1 97 ? 3.526 -1.771 -6.192 1.00 94.25 97 PHE A CA 1
ATOM 769 C C . PHE A 1 97 ? 3.938 -1.721 -4.723 1.00 94.25 97 PHE A C 1
ATOM 771 O O . PHE A 1 97 ? 3.104 -1.489 -3.849 1.00 94.25 97 PHE A O 1
ATOM 778 N N . VAL A 1 98 ? 5.229 -1.924 -4.456 1.00 93.06 98 VAL A N 1
ATOM 779 C CA . VAL A 1 98 ? 5.792 -1.843 -3.107 1.00 93.06 98 VAL A CA 1
ATOM 780 C C . VAL A 1 98 ? 6.638 -0.583 -2.957 1.00 93.06 98 VAL A C 1
ATOM 782 O O . VAL A 1 98 ? 7.480 -0.266 -3.798 1.00 93.06 98 VAL A O 1
ATOM 785 N N . VAL A 1 99 ? 6.419 0.137 -1.858 1.00 88.69 99 VAL A N 1
ATOM 786 C CA . VAL A 1 99 ? 7.205 1.314 -1.476 1.00 88.69 99 VAL A CA 1
ATOM 787 C C . VAL A 1 99 ? 7.936 0.991 -0.184 1.00 88.69 99 VAL A C 1
ATOM 789 O O . VAL A 1 99 ? 7.315 0.631 0.815 1.00 88.69 99 VAL A O 1
ATOM 792 N N . GLY A 1 100 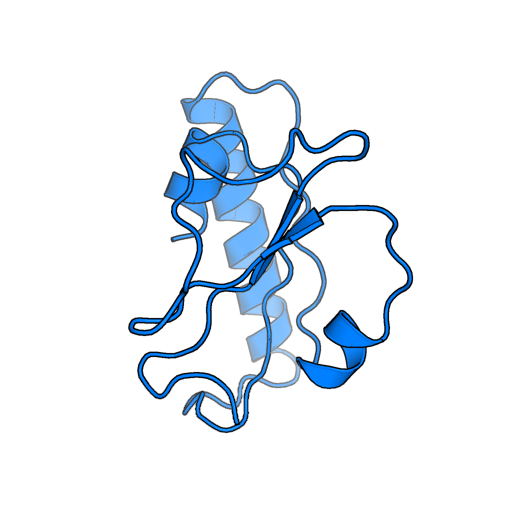? 9.264 1.064 -0.231 1.00 83.56 100 GLY A N 1
ATOM 793 C CA . GLY A 1 100 ? 10.118 0.748 0.908 1.00 83.56 100 GLY A CA 1
ATOM 794 C C . GLY A 1 100 ? 10.259 1.913 1.880 1.00 83.56 100 GLY A C 1
ATOM 795 O O . GLY A 1 100 ? 9.884 3.042 1.557 1.00 83.56 100 GLY A O 1
ATOM 796 N N . PRO A 1 101 ? 10.827 1.660 3.069 1.00 78.44 101 PRO A N 1
ATOM 797 C CA . PRO A 1 101 ? 11.261 2.731 3.959 1.00 78.44 101 PRO A CA 1
ATOM 798 C C . PRO A 1 101 ? 12.396 3.539 3.308 1.00 78.44 101 PRO A C 1
ATOM 800 O O . PRO A 1 101 ? 13.012 3.090 2.343 1.00 78.44 101 PRO A O 1
ATOM 803 N N . GLU A 1 102 ? 12.735 4.701 3.871 1.00 71.94 102 GLU A N 1
ATOM 804 C CA . GLU A 1 102 ? 13.837 5.556 3.383 1.00 71.94 102 GLU A CA 1
ATOM 805 C C . GLU A 1 102 ? 15.173 4.805 3.267 1.00 71.94 102 GLU A C 1
ATOM 807 O O . GLU A 1 102 ? 15.974 5.070 2.375 1.00 71.94 102 GLU A O 1
ATOM 812 N N . GLY A 1 103 ? 15.393 3.810 4.131 1.00 66.62 103 GLY A N 1
ATOM 813 C CA . GLY A 1 103 ? 16.562 2.942 4.073 1.00 66.62 103 GLY A CA 1
ATOM 814 C C . GLY A 1 103 ? 16.547 1.910 2.938 1.00 66.62 103 GLY A C 1
ATOM 815 O O . GLY A 1 103 ? 17.515 1.171 2.814 1.00 66.62 103 GLY A O 1
ATOM 816 N N . GLY A 1 104 ? 15.493 1.814 2.132 1.00 71.62 104 GLY A N 1
ATOM 817 C CA . GLY A 1 104 ? 15.329 0.780 1.111 1.00 71.62 104 GLY A CA 1
ATOM 818 C C . GLY A 1 104 ? 14.985 -0.603 1.677 1.00 71.62 104 GLY A C 1
ATOM 819 O O . GLY A 1 104 ? 14.754 -0.780 2.876 1.00 71.62 104 GLY A O 1
ATOM 820 N N . PHE A 1 105 ? 14.940 -1.586 0.781 1.00 74.81 105 PHE A N 1
ATOM 821 C CA . PHE A 1 105 ? 14.757 -2.996 1.121 1.00 74.81 105 PHE A CA 1
ATOM 822 C C . PHE A 1 105 ? 16.119 -3.668 1.330 1.00 74.81 105 PHE A C 1
ATOM 824 O O . PHE A 1 105 ? 17.086 -3.316 0.651 1.00 74.81 105 PHE A O 1
ATOM 831 N N . THR A 1 106 ? 16.186 -4.614 2.265 1.00 62.91 106 THR A N 1
ATOM 832 C CA . THR A 1 106 ? 17.301 -5.562 2.396 1.00 62.91 106 THR A CA 1
ATOM 833 C C . THR A 1 106 ? 16.777 -6.945 2.055 1.00 62.91 106 THR A C 1
ATOM 835 O O . THR A 1 106 ? 15.639 -7.232 2.493 1.00 62.91 106 THR A O 1
#

Secondary structure (DSSP, 8-state):
-HHHHHHTT--EE--EE-TT------HHHHHHHHHHHHHHHHHHHHHTT-SSPPEEPPPEEHHHHHHS---SEEEE--TT-S--GGGSPP-SS-EEEE---TT---

Organism: NCBI:txid151081

Foldseek 3Di:
DLLVCLLVPAAEDAAEDAPPDPDDQDDPRQVVVLVVSQVSQVVSCVVSVHPHGHYYDRYDYPVVVVPDDDLWAEDEDDPPDPDDPVRDDDTPRYYDYDYDDPVDHD

InterPro domains:
  IPR006700 Ribosomal RNA small subunit methyltransferase E [PTHR30027] (2-106)
  IPR006700 Ribosomal RNA small subunit methyltransferase E [TIGR00046] (1-106)
  IPR029026 tRNA (guanine-N1-)-methyltransferase, N-terminal [G3DSA:3.40.1280.10] (1-106)
  IPR029028 Alpha/beta knot methyltransferases [SSF75217] (1-106)
  IPR046886 Ribosomal RNA small subunit methyltransferase E, methyltransferase domain [PF04452] (1-106)
  IPR046886 Ribosomal RNA small subunit methyltransferase E, methyltransferase domain [cd18084] (1-106)

Radius of gyration: 15.01 Å; chains: 1; bounding box: 38×29×41 Å

Sequence (106 aa):
TIEKAVELGITEITPLFTTRCGVKLSGERLHKKHQQWQKIAIAAAEQSGRNIITIIHPPIELHEWLAQPSDELKLTLHPRAQHSIKTLPEPKKGIRFVVGPEGGFT

pLDDT: mean 89.94, std 8.51, range [59.84, 96.94]